Protein AF-A0A432JLW7-F1 (afdb_monomer)

Organism: NCBI:txid376427

Foldseek 3Di:
DDDDDDPLLCLCVCLQVVVDPDDDDDAPVSCVVSVVCVRDVEDEDPCPQPPDDDDDDDDDPVVLVPDPPVVNVVVVVVVVVVRVVVRVVVVVSRVPDDCSNVPVHVVVVVVVVVVCCVPPVDDDDDDDDPDPDDDD

pLDDT: mean 71.35, std 24.13, range [26.02, 98.06]

Sequence (136 aa):
MPTVYIPPQEFYIALSTNTIDGLIYGGPYDYSVLKLDEVATSYTELNMLYPGFVDNVLVNQNVWNGMPEDLQDTFMEVTAEWAEYRHQKFVEWNEGLPTRSRSRLFRMTMCWRSRQRRTYGMPRRRSLLVRLKRSR

Secondary structure (DSSP, 8-state):
-------GGGHHHHHHTTSSS----S-HHHHHHTTGGGT--------TTTT---------HHHHHHS-HHHHHHHHHHHHHHHHHHHHHHHHHHHHS-THHHHHHHHHHHHHHHHHHHHS----------------

Mean predicted aligned error: 13.78 Å

Solvent-accessible surface area (backbone atoms only — not comparable to full-atom values): 8935 Å² total; per-residue (Å²): 132,89,88,80,91,73,61,79,90,47,48,50,58,34,43,64,68,60,77,41,97,75,85,88,76,81,53,74,53,55,40,58,77,60,49,35,64,82,63,47,86,77,60,81,91,75,71,82,65,64,97,54,85,84,86,77,90,86,75,60,66,71,60,58,73,68,46,56,67,71,59,52,53,50,50,53,53,51,50,51,54,48,51,54,54,49,52,55,48,53,55,51,48,59,68,68,56,69,54,72,64,56,56,51,25,59,56,47,56,52,50,49,57,55,50,48,52,73,73,62,73,65,80,88,78,86,80,81,84,83,77,85,76,85,78,135

Nearest PDB structures (foldseek):
  7ug8-assembly1_A  TM=5.865E-01  e=3.515E-02  Synechococcus sp. CC9311
  2hzl-assembly1_A  TM=4.127E-01  e=1.221E+00  Cereibacter sphaeroides 2.4.1

Structure (mmCIF, N/CA/C/O backbone):
data_AF-A0A432JLW7-F1
#
_entry.id   AF-A0A432JLW7-F1
#
loop_
_atom_site.group_PDB
_atom_site.id
_atom_site.type_symbol
_atom_site.label_atom_id
_atom_site.label_alt_id
_atom_site.label_comp_id
_atom_site.label_asym_id
_atom_site.label_entity_id
_atom_site.label_seq_id
_atom_site.pdbx_PDB_ins_code
_atom_site.Cartn_x
_atom_site.Cartn_y
_atom_site.Cartn_z
_atom_site.occupancy
_atom_site.B_iso_or_equiv
_atom_site.auth_seq_id
_atom_site.auth_comp_id
_atom_site.auth_asym_id
_atom_site.auth_atom_id
_atom_site.pdbx_PDB_model_num
ATOM 1 N N . MET A 1 1 ? -1.127 3.154 -26.121 1.00 66.88 1 MET A N 1
ATOM 2 C CA . MET A 1 1 ? -0.765 1.929 -25.380 1.00 66.88 1 MET A CA 1
ATOM 3 C C . MET A 1 1 ? -1.946 1.592 -24.489 1.00 66.88 1 MET A C 1
ATOM 5 O O . MET A 1 1 ? -2.469 2.530 -23.893 1.00 66.88 1 MET A O 1
ATOM 9 N N . PRO A 1 2 ? -2.436 0.344 -24.478 1.00 83.25 2 PRO A N 1
ATOM 10 C CA . PRO A 1 2 ? -3.528 -0.051 -23.595 1.00 83.25 2 PRO A CA 1
ATOM 11 C C . PRO A 1 2 ? -3.054 -0.048 -22.136 1.00 83.25 2 PRO A C 1
ATOM 13 O O . PRO A 1 2 ? -1.931 -0.457 -21.850 1.00 83.25 2 PRO A O 1
ATOM 16 N N . THR A 1 3 ? -3.906 0.419 -21.228 1.00 87.25 3 THR A N 1
ATOM 17 C CA . THR A 1 3 ? -3.673 0.327 -19.782 1.00 87.25 3 THR A CA 1
ATOM 18 C C . THR A 1 3 ? -4.318 -0.952 -19.275 1.00 87.25 3 THR A C 1
ATOM 20 O O . THR A 1 3 ? -5.479 -1.218 -19.585 1.00 87.25 3 THR A O 1
ATOM 23 N N . VAL A 1 4 ? -3.577 -1.730 -18.492 1.00 89.62 4 VAL A N 1
ATOM 24 C CA . VAL A 1 4 ? -4.067 -2.958 -17.860 1.00 89.62 4 VAL A CA 1
ATOM 25 C C . VAL A 1 4 ? -3.952 -2.839 -16.348 1.00 89.62 4 VAL A C 1
ATOM 27 O O . VAL A 1 4 ? -3.032 -2.200 -15.838 1.00 89.62 4 VAL A O 1
ATOM 30 N N . TYR A 1 5 ? -4.900 -3.441 -15.637 1.00 90.62 5 TYR A N 1
ATOM 31 C CA . TYR A 1 5 ? -4.795 -3.628 -14.198 1.00 90.62 5 TYR A CA 1
ATOM 32 C C . TYR A 1 5 ? -4.150 -4.984 -13.930 1.00 90.62 5 TYR A C 1
ATOM 34 O O . TYR A 1 5 ? -4.609 -6.000 -14.447 1.00 90.62 5 TYR A O 1
ATOM 42 N N . ILE A 1 6 ? -3.090 -4.980 -13.130 1.00 91.50 6 ILE A N 1
ATOM 43 C CA . ILE A 1 6 ? -2.379 -6.176 -12.683 1.00 91.50 6 ILE A CA 1
ATOM 44 C C . ILE A 1 6 ? -2.225 -6.041 -11.163 1.00 91.50 6 ILE A C 1
ATOM 46 O O . ILE A 1 6 ? -1.954 -4.932 -10.687 1.00 91.50 6 ILE A O 1
ATOM 50 N N . PRO A 1 7 ? -2.427 -7.110 -10.380 1.00 92.75 7 PRO A N 1
ATOM 51 C CA . PRO A 1 7 ? -2.213 -7.048 -8.941 1.00 92.75 7 PRO A CA 1
ATOM 5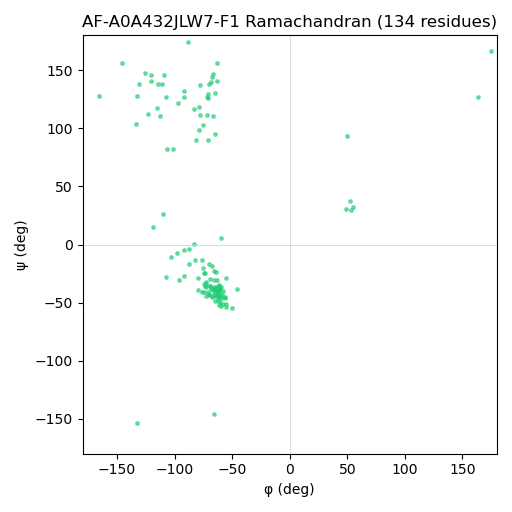2 C C . PRO A 1 7 ? -0.718 -6.841 -8.614 1.00 92.75 7 PRO A C 1
ATOM 54 O O . PRO A 1 7 ? 0.141 -7.367 -9.329 1.00 92.75 7 PRO A O 1
ATOM 57 N N . PRO A 1 8 ? -0.362 -6.124 -7.527 1.00 90.62 8 PRO A N 1
ATOM 58 C CA . PRO A 1 8 ? 1.036 -5.808 -7.208 1.00 90.62 8 PRO A CA 1
ATOM 59 C C . PRO A 1 8 ? 1.977 -7.011 -7.102 1.00 90.62 8 PRO A C 1
ATOM 61 O O . PRO A 1 8 ? 3.167 -6.906 -7.394 1.00 90.62 8 PRO A O 1
ATOM 64 N N . GLN A 1 9 ? 1.436 -8.167 -6.723 1.00 92.69 9 GLN A N 1
ATOM 65 C CA . GLN A 1 9 ? 2.150 -9.435 -6.599 1.00 92.69 9 GLN A CA 1
ATOM 66 C C . GLN A 1 9 ? 2.686 -9.948 -7.945 1.00 92.69 9 GLN A C 1
ATOM 68 O O . GLN A 1 9 ? 3.652 -10.706 -7.972 1.00 92.69 9 GLN A O 1
ATOM 73 N N . GLU A 1 10 ? 2.093 -9.524 -9.060 1.00 94.62 10 GLU A N 1
ATOM 74 C CA . GLU A 1 10 ? 2.473 -9.955 -10.407 1.00 94.62 10 GLU A CA 1
ATOM 75 C C . GLU A 1 10 ? 3.395 -8.955 -11.120 1.00 94.62 10 GLU A C 1
ATOM 77 O O . GLU A 1 10 ? 3.949 -9.276 -12.171 1.00 94.62 10 GLU A O 1
ATOM 82 N N . PHE A 1 11 ? 3.629 -7.765 -10.550 1.00 94.06 11 PHE A N 1
ATOM 83 C CA . PHE A 1 11 ? 4.421 -6.709 -11.194 1.00 94.06 11 PHE A CA 1
ATOM 84 C C . PHE A 1 11 ? 5.827 -7.157 -11.583 1.00 94.06 11 PHE A C 1
ATOM 86 O O . PHE A 1 11 ? 6.262 -6.886 -12.701 1.00 94.06 11 PHE A O 1
ATOM 93 N N . TYR A 1 12 ? 6.530 -7.856 -10.687 1.00 93.75 12 TYR A N 1
ATOM 94 C CA . TYR A 1 12 ? 7.902 -8.287 -10.948 1.00 93.75 12 TYR A CA 1
ATOM 95 C C . TYR A 1 12 ? 7.970 -9.228 -12.154 1.00 93.75 12 TYR A C 1
ATOM 97 O O . TYR A 1 12 ? 8.800 -9.041 -13.039 1.00 93.75 12 TYR A O 1
ATOM 105 N N . ILE A 1 13 ? 7.075 -10.219 -12.215 1.00 95.19 13 ILE A N 1
ATOM 106 C CA . ILE A 1 13 ? 7.032 -11.197 -13.310 1.00 95.19 13 ILE A CA 1
ATOM 107 C C . ILE A 1 13 ? 6.563 -10.530 -14.607 1.00 95.19 13 ILE A C 1
ATOM 109 O O . ILE A 1 13 ? 7.149 -10.757 -15.665 1.00 95.19 13 ILE A O 1
ATOM 113 N N . ALA A 1 14 ? 5.540 -9.677 -14.544 1.00 94.38 14 ALA A N 1
ATOM 114 C CA . ALA A 1 14 ? 5.020 -8.982 -15.716 1.00 94.38 14 ALA A CA 1
ATOM 115 C C . ALA A 1 14 ? 6.072 -8.050 -16.347 1.00 94.38 14 ALA A C 1
ATOM 117 O O . ALA A 1 14 ? 6.184 -8.001 -17.573 1.00 94.38 14 ALA A O 1
ATOM 118 N N . LEU A 1 15 ? 6.877 -7.364 -15.526 1.00 92.75 15 LEU A N 1
ATOM 119 C CA . LEU A 1 15 ? 8.006 -6.554 -15.991 1.00 92.75 15 LEU A CA 1
ATOM 120 C C . LEU A 1 15 ? 9.179 -7.416 -16.476 1.00 92.75 15 LEU A C 1
ATOM 122 O O . LEU A 1 15 ? 9.729 -7.139 -17.536 1.00 92.75 15 LEU A O 1
ATOM 126 N N . SER A 1 16 ? 9.557 -8.475 -15.752 1.00 93.75 16 SER A N 1
ATOM 127 C CA . SER A 1 16 ? 10.710 -9.314 -16.124 1.00 93.75 16 SER A CA 1
ATOM 128 C C . SER A 1 16 ? 10.502 -10.076 -17.435 1.00 93.75 16 SER A C 1
ATOM 130 O O . SER A 1 16 ? 11.451 -10.309 -18.183 1.00 93.75 16 SER A O 1
ATOM 132 N N . THR A 1 17 ? 9.252 -10.428 -17.739 1.00 94.69 17 THR A N 1
ATOM 133 C CA . THR A 1 17 ? 8.851 -11.101 -18.982 1.00 94.69 17 THR A CA 1
ATOM 134 C C . THR A 1 17 ? 8.534 -10.130 -20.121 1.00 94.69 17 THR A C 1
ATOM 136 O O . THR A 1 17 ? 8.278 -10.578 -21.235 1.00 94.69 17 THR A O 1
ATOM 139 N N . ASN A 1 18 ? 8.571 -8.813 -19.873 1.00 91.31 18 ASN A N 1
ATOM 140 C CA . ASN A 1 18 ? 8.109 -7.768 -20.795 1.00 91.31 18 ASN A CA 1
ATOM 141 C C . ASN A 1 18 ? 6.649 -7.957 -21.252 1.00 91.31 18 ASN A C 1
ATOM 143 O O . ASN A 1 18 ? 6.285 -7.593 -22.368 1.00 91.31 18 ASN A O 1
ATOM 147 N N . THR A 1 19 ? 5.801 -8.524 -20.389 1.00 93.19 19 THR A N 1
ATOM 148 C CA . THR A 1 19 ? 4.345 -8.551 -20.608 1.00 93.19 19 THR A CA 1
ATOM 149 C C . THR A 1 19 ? 3.754 -7.140 -20.480 1.00 93.19 19 THR A C 1
ATOM 151 O O . THR A 1 19 ? 2.771 -6.814 -21.144 1.00 93.19 19 THR A O 1
ATOM 154 N N . ILE A 1 20 ? 4.375 -6.288 -19.654 1.00 92.12 20 ILE A N 1
ATOM 155 C CA . ILE A 1 20 ? 4.095 -4.851 -19.560 1.00 92.12 20 ILE A CA 1
ATOM 156 C C . ILE A 1 20 ? 5.375 -4.030 -19.740 1.00 92.12 20 ILE A C 1
ATOM 158 O O . ILE A 1 20 ? 6.450 -4.436 -19.305 1.00 92.12 20 ILE A O 1
ATOM 162 N N . ASP A 1 21 ? 5.239 -2.843 -20.332 1.00 90.31 21 ASP A N 1
ATOM 163 C CA . ASP A 1 21 ? 6.367 -1.940 -20.613 1.00 90.31 21 ASP A CA 1
ATOM 164 C C . ASP A 1 21 ? 6.709 -0.998 -19.444 1.00 90.31 21 ASP A C 1
ATOM 166 O O . ASP A 1 21 ? 7.762 -0.359 -19.421 1.00 90.31 21 ASP A O 1
ATOM 170 N N . GLY A 1 22 ? 5.793 -0.848 -18.488 1.00 88.81 22 GLY A N 1
ATOM 171 C CA . GLY A 1 22 ? 5.934 0.064 -17.362 1.00 88.81 22 GLY A CA 1
ATOM 172 C C . GLY A 1 22 ? 4.676 0.112 -16.507 1.00 88.81 22 GLY A C 1
ATOM 173 O O . GLY A 1 22 ? 3.613 -0.361 -16.908 1.00 88.81 22 GLY A O 1
ATOM 174 N N . LEU A 1 23 ? 4.802 0.693 -15.318 1.00 89.19 23 LEU A N 1
ATOM 175 C CA . LEU A 1 23 ? 3.703 0.831 -14.370 1.00 89.19 23 LEU A CA 1
ATOM 176 C C . LEU A 1 23 ? 3.818 2.137 -13.585 1.00 89.19 23 LEU A C 1
ATOM 178 O O . LEU A 1 23 ? 4.902 2.706 -13.448 1.00 89.19 23 LEU A O 1
ATOM 182 N N . ILE A 1 24 ? 2.680 2.603 -13.081 1.00 86.88 24 ILE A N 1
ATOM 183 C CA . ILE A 1 24 ? 2.590 3.685 -12.102 1.00 86.88 24 ILE A CA 1
ATOM 184 C C . ILE A 1 24 ? 2.015 3.048 -10.841 1.00 86.88 24 ILE A C 1
ATOM 186 O O . ILE A 1 24 ? 0.898 2.537 -10.865 1.00 86.88 24 ILE A O 1
ATOM 190 N N . TYR A 1 25 ? 2.787 3.054 -9.762 1.00 84.25 25 TYR A N 1
ATOM 191 C CA . TYR A 1 25 ? 2.377 2.554 -8.452 1.00 84.25 25 TYR A CA 1
ATOM 192 C C . TYR A 1 25 ? 2.749 3.583 -7.371 1.00 84.25 25 TYR A C 1
ATOM 194 O O . TYR A 1 25 ? 2.807 4.779 -7.663 1.00 84.25 25 TYR A O 1
ATOM 202 N N . GLY A 1 26 ? 2.964 3.130 -6.135 1.00 80.12 26 GLY A N 1
ATOM 203 C CA . GLY A 1 26 ? 3.352 3.937 -4.986 1.00 80.12 26 GLY A CA 1
ATOM 204 C C . GLY A 1 26 ? 4.741 4.575 -5.095 1.00 80.12 26 GLY A C 1
ATOM 205 O O . GLY A 1 26 ? 5.195 5.015 -6.157 1.00 80.12 26 GLY A O 1
ATOM 206 N N . GLY A 1 27 ? 5.408 4.688 -3.952 1.00 76.44 27 GLY A N 1
ATOM 207 C CA . GLY A 1 27 ? 6.661 5.419 -3.811 1.00 76.44 27 GLY A CA 1
ATOM 208 C C . GLY A 1 27 ? 7.919 4.584 -4.080 1.00 76.44 27 GLY A C 1
ATOM 209 O O . GLY A 1 27 ? 7.857 3.364 -4.234 1.00 76.44 27 GLY A O 1
ATOM 210 N N . PRO A 1 28 ? 9.101 5.234 -4.076 1.00 76.56 28 PRO A N 1
ATOM 211 C CA . PRO A 1 28 ? 10.411 4.575 -4.097 1.00 76.56 28 PRO A CA 1
ATOM 212 C C . PRO A 1 28 ? 10.545 3.399 -3.122 1.00 76.56 28 PRO A C 1
ATOM 214 O O . PRO A 1 28 ? 11.149 2.386 -3.475 1.00 76.56 28 PRO A O 1
ATOM 217 N N . TYR A 1 29 ? 9.970 3.522 -1.922 1.00 81.06 29 TYR A N 1
ATOM 218 C CA . TYR A 1 29 ? 9.943 2.442 -0.937 1.00 81.06 29 TYR A CA 1
ATOM 219 C C . TYR A 1 29 ? 9.212 1.201 -1.449 1.00 81.06 29 TYR A C 1
ATOM 221 O O . TYR A 1 29 ? 9.779 0.109 -1.427 1.00 81.06 29 TYR A O 1
ATOM 229 N N . ASP A 1 30 ? 8.006 1.367 -1.989 1.00 83.06 30 ASP A N 1
ATOM 230 C CA . ASP A 1 30 ? 7.199 0.252 -2.481 1.00 83.06 30 ASP A CA 1
ATOM 231 C C . ASP A 1 30 ? 7.890 -0.482 -3.637 1.00 83.06 30 ASP A C 1
ATOM 233 O O . ASP A 1 30 ? 7.915 -1.713 -3.682 1.00 83.06 30 ASP A O 1
ATOM 237 N N . TYR A 1 31 ? 8.524 0.268 -4.543 1.00 86.19 31 TYR A N 1
ATOM 238 C CA . TYR A 1 31 ? 9.305 -0.313 -5.634 1.00 86.19 31 TYR A CA 1
ATOM 239 C C . TYR A 1 31 ? 10.487 -1.149 -5.134 1.00 86.19 31 TYR A C 1
ATOM 241 O O . TYR A 1 31 ? 10.771 -2.197 -5.711 1.00 86.19 31 TYR A O 1
ATOM 249 N N . SER A 1 32 ? 11.148 -0.713 -4.055 1.00 85.31 32 SER A N 1
ATOM 250 C CA . SER A 1 32 ? 12.251 -1.456 -3.440 1.00 85.31 32 SER A CA 1
ATOM 251 C C . SER A 1 32 ? 11.770 -2.718 -2.724 1.00 85.31 32 SER A C 1
ATOM 253 O O . SER A 1 32 ? 12.415 -3.757 -2.844 1.00 85.31 32 SER A O 1
ATOM 255 N N . VAL A 1 33 ? 10.641 -2.659 -2.010 1.00 87.25 33 VAL A N 1
ATOM 256 C CA . VAL A 1 33 ? 10.048 -3.832 -1.341 1.00 87.25 33 VAL A CA 1
ATOM 257 C C . VAL A 1 33 ? 9.672 -4.906 -2.363 1.00 87.25 33 VAL A C 1
ATOM 259 O O . VAL A 1 33 ? 9.916 -6.091 -2.141 1.00 87.25 33 VAL A O 1
ATOM 262 N N . LEU A 1 34 ? 9.141 -4.489 -3.513 1.00 90.31 34 LEU A N 1
ATOM 263 C CA . LEU A 1 34 ? 8.780 -5.372 -4.623 1.00 90.31 34 LEU A CA 1
ATOM 264 C C . LEU A 1 34 ? 9.966 -5.736 -5.538 1.00 90.31 34 LEU A C 1
ATOM 266 O O . LEU A 1 34 ? 9.770 -6.459 -6.515 1.00 90.31 34 LEU A O 1
ATOM 270 N N . LYS A 1 35 ? 11.181 -5.246 -5.245 1.00 89.94 35 LYS A N 1
ATOM 271 C CA . LYS A 1 35 ? 12.409 -5.450 -6.040 1.00 89.94 35 LYS A CA 1
ATOM 272 C C . LYS A 1 35 ? 12.269 -5.066 -7.515 1.00 89.94 35 LYS A C 1
ATOM 274 O O . LYS A 1 35 ? 12.914 -5.635 -8.396 1.00 89.94 35 LYS A O 1
ATOM 279 N N . LEU A 1 36 ? 11.403 -4.102 -7.815 1.00 89.38 36 LEU A N 1
ATOM 280 C CA . LEU A 1 36 ? 11.124 -3.702 -9.195 1.00 89.38 36 LEU A CA 1
ATOM 281 C C . LEU A 1 36 ? 12.310 -2.970 -9.829 1.00 89.38 36 LEU A C 1
ATOM 283 O O . LEU A 1 36 ? 12.401 -2.883 -11.047 1.00 89.38 36 LEU A O 1
ATOM 287 N N . ASP A 1 37 ? 13.257 -2.489 -9.027 1.00 86.44 37 ASP A N 1
ATOM 288 C CA . ASP A 1 37 ? 14.531 -1.925 -9.464 1.00 86.44 37 ASP A CA 1
ATOM 289 C C . ASP A 1 37 ? 15.494 -2.944 -10.103 1.00 86.44 37 ASP A C 1
ATOM 291 O O . ASP A 1 37 ? 16.390 -2.536 -10.847 1.00 86.44 37 ASP A O 1
ATOM 295 N N . GLU A 1 38 ? 15.294 -4.249 -9.888 1.00 88.56 38 GLU A N 1
ATOM 296 C CA . GLU A 1 38 ? 16.059 -5.304 -10.571 1.00 88.56 38 GLU A CA 1
ATOM 297 C C . GLU A 1 38 ? 15.657 -5.447 -12.048 1.00 88.56 38 GLU A C 1
ATOM 299 O O . GLU A 1 38 ? 16.498 -5.743 -12.899 1.00 88.56 38 GLU A O 1
ATOM 304 N N . VAL A 1 39 ? 14.377 -5.214 -12.353 1.00 90.50 39 VAL A N 1
ATOM 305 C CA . VAL A 1 39 ? 13.773 -5.459 -13.675 1.00 90.50 39 VAL A CA 1
ATOM 306 C C . VAL A 1 39 ? 13.470 -4.164 -14.434 1.00 90.50 39 VAL A C 1
ATOM 308 O O . VAL A 1 39 ? 13.545 -4.134 -15.660 1.00 90.50 39 VAL A O 1
ATOM 311 N N . ALA A 1 40 ? 13.212 -3.059 -13.729 1.00 86.31 40 ALA A N 1
ATOM 312 C CA . ALA A 1 40 ? 12.969 -1.737 -14.297 1.00 86.31 40 ALA A CA 1
ATOM 313 C C . ALA A 1 40 ? 14.110 -0.770 -13.942 1.00 86.31 40 ALA A C 1
ATOM 315 O O . ALA A 1 40 ? 14.274 -0.325 -12.808 1.00 86.31 40 ALA A O 1
ATOM 316 N N . THR A 1 41 ? 14.903 -0.388 -14.947 1.00 78.50 41 THR A N 1
ATOM 317 C CA . THR A 1 41 ? 16.092 0.466 -14.739 1.00 78.50 41 THR A CA 1
ATOM 318 C C . THR A 1 41 ? 15.833 1.968 -14.874 1.00 78.50 41 THR A C 1
ATOM 320 O O . THR A 1 41 ? 16.735 2.786 -14.642 1.00 78.50 41 THR A O 1
ATOM 323 N N . SER A 1 42 ? 14.611 2.332 -15.258 1.00 81.44 42 SER A N 1
ATOM 324 C CA . SER A 1 42 ? 14.198 3.685 -15.604 1.00 81.44 42 SER A CA 1
ATOM 325 C C . SER A 1 42 ? 13.030 4.108 -14.727 1.00 81.44 42 SER A C 1
ATOM 327 O O . SER A 1 42 ? 11.925 3.603 -14.879 1.00 81.44 42 SER A O 1
ATOM 329 N N . TYR A 1 43 ? 13.275 5.075 -13.846 1.00 74.94 43 TYR A N 1
ATOM 330 C CA . TYR A 1 43 ? 12.257 5.668 -12.981 1.00 74.94 43 TYR A CA 1
ATOM 331 C C . TYR A 1 43 ? 11.949 7.099 -13.435 1.00 74.94 43 TYR A C 1
ATOM 333 O O . TYR A 1 43 ? 12.837 7.813 -13.908 1.00 74.94 43 TYR A O 1
ATOM 341 N N . THR A 1 44 ? 10.691 7.523 -13.300 1.00 79.38 44 THR A N 1
ATOM 342 C CA . THR A 1 44 ? 10.255 8.909 -13.529 1.00 79.38 44 THR A CA 1
ATOM 343 C C . THR A 1 44 ? 9.376 9.353 -12.369 1.00 79.38 44 THR A C 1
ATOM 345 O O . THR A 1 44 ? 8.403 8.687 -12.035 1.00 79.38 44 THR A O 1
ATOM 348 N N . GLU A 1 45 ? 9.709 10.492 -11.769 1.00 72.38 45 GLU A N 1
ATOM 349 C CA . GLU A 1 45 ? 8.893 11.107 -10.724 1.00 72.38 45 GLU A CA 1
ATOM 350 C C . GLU A 1 45 ? 7.770 11.924 -11.373 1.00 72.38 45 GLU A C 1
ATOM 352 O O . GLU A 1 45 ? 8.030 12.885 -12.101 1.00 72.38 45 GLU A O 1
ATOM 357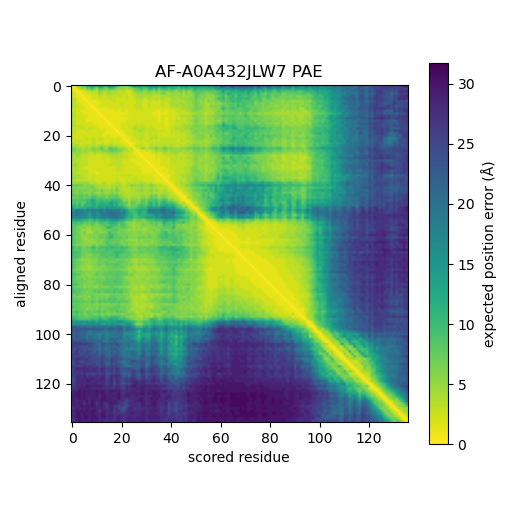 N N . LEU A 1 46 ? 6.521 11.521 -11.130 1.00 71.00 46 LEU A N 1
ATOM 358 C CA . LEU A 1 46 ? 5.331 12.206 -11.647 1.00 71.00 46 LEU A CA 1
ATOM 359 C C . LEU A 1 46 ? 4.620 13.060 -10.585 1.00 71.00 46 LEU A C 1
ATOM 361 O O . LEU A 1 46 ? 3.734 13.831 -10.937 1.00 71.00 46 LEU A O 1
ATOM 365 N N . ASN A 1 47 ? 4.992 12.931 -9.302 1.00 68.62 47 ASN A N 1
ATOM 366 C CA . ASN A 1 47 ? 4.355 13.603 -8.156 1.00 68.62 47 ASN A CA 1
ATOM 367 C C . ASN A 1 47 ? 2.817 13.483 -8.123 1.00 68.62 47 ASN A C 1
ATOM 369 O O . ASN A 1 47 ? 2.135 14.368 -7.619 1.00 68.62 47 ASN A O 1
ATOM 373 N N . MET A 1 48 ? 2.262 12.388 -8.654 1.00 64.94 48 MET A N 1
ATOM 374 C CA . MET A 1 48 ? 0.808 12.212 -8.780 1.00 64.94 48 MET A CA 1
ATOM 375 C C . MET A 1 48 ? 0.100 11.880 -7.460 1.00 64.94 48 MET A C 1
ATOM 377 O O . MET A 1 48 ? -1.103 12.084 -7.364 1.00 64.94 48 MET A O 1
ATOM 381 N N . LEU A 1 49 ? 0.826 11.382 -6.455 1.00 62.25 49 LEU A N 1
ATOM 382 C CA . LEU A 1 49 ? 0.284 10.958 -5.154 1.00 62.25 49 LEU A CA 1
ATOM 383 C C . LEU A 1 49 ? 0.704 11.908 -4.011 1.00 62.25 49 LEU A C 1
ATOM 385 O O . LEU A 1 49 ? 0.829 11.506 -2.860 1.00 62.25 49 LEU A O 1
ATOM 389 N N . TYR A 1 50 ? 0.978 13.177 -4.328 1.00 56.22 50 TYR A N 1
ATOM 390 C CA . TYR A 1 50 ? 1.391 14.203 -3.364 1.00 56.22 50 TYR A CA 1
ATOM 391 C C . TYR A 1 50 ? 0.282 15.261 -3.195 1.00 56.22 50 TYR A C 1
ATOM 393 O O . TYR A 1 50 ? -0.271 15.680 -4.215 1.00 56.22 50 TYR A O 1
ATOM 401 N N . PRO A 1 51 ? -0.038 15.748 -1.976 1.00 53.84 51 PRO A N 1
ATOM 402 C CA . PRO A 1 51 ? 0.634 15.533 -0.694 1.00 53.84 51 PRO A CA 1
ATOM 403 C C . PRO A 1 51 ? -0.105 14.500 0.175 1.00 53.84 51 PRO A C 1
ATOM 405 O O . PRO A 1 51 ? -0.867 14.874 1.060 1.00 53.84 51 PRO A O 1
ATOM 408 N N . GLY A 1 52 ? 0.096 13.200 -0.044 1.00 58.84 52 GLY A N 1
ATOM 409 C CA . GLY A 1 52 ? -0.394 12.223 0.927 1.00 58.84 52 GLY A CA 1
ATOM 410 C C . GLY A 1 52 ? -0.464 10.799 0.407 1.00 58.84 52 GLY A C 1
ATOM 411 O O . GLY A 1 52 ? -1.104 10.520 -0.603 1.00 58.84 52 GLY A O 1
ATOM 412 N N . PHE A 1 53 ? 0.154 9.890 1.155 1.00 63.72 53 PHE A N 1
ATOM 413 C CA . PHE A 1 53 ? -0.151 8.466 1.096 1.00 63.72 53 PHE A CA 1
ATOM 414 C C . PHE A 1 53 ? -1.524 8.265 1.741 1.00 63.72 53 PHE A C 1
ATOM 416 O O . PHE A 1 53 ? -1.741 8.734 2.857 1.00 63.72 53 PHE A O 1
ATOM 423 N N . VAL A 1 54 ? -2.455 7.620 1.040 1.00 62.78 54 VAL A N 1
ATOM 424 C CA . VAL A 1 54 ? -3.815 7.400 1.549 1.00 62.78 54 VAL A CA 1
ATOM 425 C C . VAL A 1 54 ? -3.959 5.928 1.927 1.00 62.78 54 VAL A C 1
ATOM 427 O O . VAL A 1 54 ? -4.454 5.122 1.142 1.00 62.78 54 VAL A O 1
ATOM 430 N N . ASP A 1 55 ? -3.490 5.576 3.123 1.00 71.75 55 ASP A N 1
ATOM 431 C CA . ASP A 1 55 ? -3.810 4.285 3.731 1.00 71.75 55 ASP A CA 1
ATOM 432 C C . ASP A 1 55 ? -5.227 4.392 4.321 1.00 71.75 55 ASP A C 1
ATOM 434 O O . ASP A 1 55 ? -5.488 5.227 5.184 1.00 71.75 55 ASP A O 1
ATOM 438 N N . ASN A 1 56 ? -6.159 3.569 3.832 1.00 80.44 56 ASN A N 1
ATOM 439 C CA . ASN A 1 56 ? -7.518 3.480 4.369 1.00 80.44 56 ASN A CA 1
ATOM 440 C C . ASN A 1 56 ? -7.733 2.097 4.975 1.00 80.44 56 ASN A C 1
ATOM 442 O O . ASN A 1 56 ? -7.383 1.088 4.360 1.00 80.44 56 ASN A O 1
ATOM 446 N N . VAL A 1 57 ? -8.380 2.046 6.135 1.00 86.69 57 VAL A N 1
ATOM 447 C CA . VAL A 1 57 ? -8.867 0.794 6.715 1.00 86.69 57 VAL A CA 1
ATOM 448 C C . VAL A 1 57 ? -10.339 0.643 6.352 1.00 86.69 57 VAL A C 1
ATOM 450 O O . VAL A 1 57 ? -11.151 1.516 6.648 1.00 86.69 57 VAL A O 1
ATOM 453 N N . LEU A 1 58 ? -10.682 -0.455 5.679 1.00 90.44 58 LEU A N 1
ATOM 454 C CA . LEU A 1 58 ? -12.061 -0.788 5.334 1.00 90.44 58 LEU A CA 1
ATOM 455 C C . LEU A 1 58 ? -12.530 -1.946 6.211 1.00 90.44 58 LEU A C 1
ATOM 457 O O . LEU A 1 58 ? -11.891 -2.997 6.251 1.00 90.44 58 LEU A O 1
ATOM 461 N N . VAL A 1 59 ? -13.668 -1.764 6.878 1.00 93.69 59 VAL A N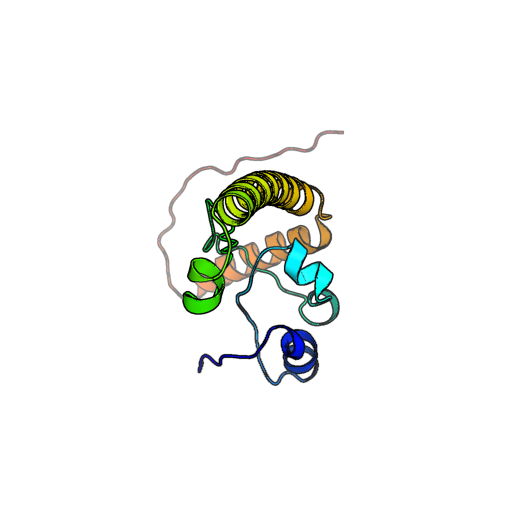 1
ATOM 462 C CA . VAL A 1 59 ? -14.280 -2.774 7.749 1.00 93.69 59 VAL A CA 1
ATOM 463 C C . VAL A 1 59 ? -15.672 -3.111 7.226 1.00 93.69 59 VAL A C 1
ATOM 465 O O . VAL A 1 59 ? -16.407 -2.245 6.757 1.00 93.69 59 VAL A O 1
ATOM 468 N N . ASN A 1 60 ? -16.048 -4.389 7.286 1.00 96.88 60 ASN A N 1
ATOM 469 C CA . ASN A 1 60 ? -17.404 -4.808 6.951 1.00 96.88 60 ASN A CA 1
ATOM 470 C C . ASN A 1 60 ? -18.408 -4.210 7.954 1.00 96.88 60 ASN A C 1
ATOM 472 O O . ASN A 1 60 ? -18.240 -4.376 9.160 1.00 96.88 60 ASN A O 1
ATOM 476 N N . GLN A 1 61 ? -19.482 -3.584 7.463 1.00 95.69 61 GLN A N 1
ATOM 477 C CA . GLN A 1 61 ? -20.455 -2.896 8.319 1.00 95.69 61 GLN A CA 1
ATOM 478 C C . GLN A 1 61 ? -21.124 -3.815 9.354 1.00 95.69 61 GLN A C 1
ATOM 480 O O . GLN A 1 61 ? -21.370 -3.392 10.479 1.00 95.69 61 GLN A O 1
ATOM 485 N N . ASN A 1 62 ? -21.400 -5.076 9.007 1.00 97.75 62 ASN A N 1
ATOM 486 C CA . ASN A 1 62 ? -22.027 -6.019 9.938 1.00 97.75 62 ASN A CA 1
ATOM 487 C C . ASN A 1 62 ? -21.068 -6.404 11.066 1.00 97.75 62 ASN A C 1
ATOM 489 O O . ASN A 1 62 ? -21.498 -6.571 12.202 1.00 97.75 62 ASN A O 1
ATOM 493 N N . VAL A 1 63 ? -19.775 -6.521 10.754 1.00 97.12 63 VAL A N 1
ATOM 494 C CA . VAL A 1 63 ? -18.734 -6.759 11.760 1.00 97.12 63 VAL A CA 1
ATOM 495 C C . VAL A 1 63 ? -18.595 -5.535 12.658 1.00 97.12 63 VAL A C 1
ATOM 497 O O . VAL A 1 63 ? -18.593 -5.694 13.872 1.00 97.12 63 VAL A O 1
ATOM 500 N N . TRP A 1 64 ? -18.563 -4.330 12.079 1.00 96.69 64 TRP A N 1
ATOM 501 C CA . TRP A 1 64 ? -18.514 -3.077 12.837 1.00 96.69 64 TRP A CA 1
ATOM 502 C C . TRP A 1 64 ? -19.661 -2.969 13.842 1.00 96.69 64 TRP A C 1
ATOM 504 O O . TRP A 1 64 ? -19.428 -2.841 15.036 1.00 96.69 64 TRP A O 1
ATOM 514 N N . ASN A 1 65 ? -20.897 -3.134 13.370 1.00 97.38 65 ASN A N 1
ATOM 515 C CA . ASN A 1 65 ? -22.092 -3.046 14.210 1.00 97.38 65 ASN A CA 1
ATOM 516 C C . ASN A 1 65 ? -22.183 -4.170 15.256 1.00 97.38 65 ASN A C 1
ATOM 518 O O . ASN A 1 65 ? -22.908 -4.031 16.236 1.00 97.38 65 ASN A O 1
ATOM 522 N N . GLY A 1 66 ? -21.505 -5.298 15.020 1.00 97.06 66 GLY A N 1
ATOM 523 C CA . GLY A 1 66 ? -21.427 -6.413 15.960 1.00 97.06 66 GLY A CA 1
ATOM 524 C C . GLY A 1 66 ? -20.373 -6.228 17.052 1.00 97.06 66 GLY A C 1
ATOM 525 O O . GLY A 1 66 ? -20.386 -6.985 18.022 1.00 97.06 66 GLY A O 1
ATOM 526 N N . MET A 1 67 ? -19.466 -5.254 16.914 1.00 97.12 67 MET A N 1
ATOM 527 C CA . MET A 1 67 ? -18.496 -4.930 17.956 1.00 97.12 67 MET A CA 1
ATOM 528 C C . MET A 1 67 ? -19.167 -4.110 19.066 1.00 97.12 67 MET A C 1
ATOM 530 O O . MET A 1 67 ? -19.919 -3.184 18.754 1.00 97.12 67 MET A O 1
ATOM 534 N N . PRO A 1 68 ? -18.894 -4.406 20.349 1.00 98.06 68 PRO A N 1
ATOM 535 C CA . PRO A 1 68 ? -19.272 -3.518 21.434 1.00 98.06 68 PRO A CA 1
ATOM 536 C C . PRO A 1 68 ? -18.548 -2.165 21.320 1.00 98.06 68 PRO A C 1
ATOM 538 O O . PRO A 1 68 ? -17.513 -2.049 20.661 1.00 98.06 68 PRO A O 1
ATOM 541 N N . GLU A 1 69 ? -19.143 -1.133 21.921 1.00 96.75 69 GLU A N 1
ATOM 542 C CA . GLU A 1 69 ? -18.724 0.271 21.777 1.00 96.75 69 GLU A CA 1
ATOM 543 C C . GLU A 1 69 ? -17.267 0.499 22.210 1.00 96.75 69 GLU A C 1
ATOM 545 O O . GLU A 1 69 ? -16.510 1.153 21.501 1.00 96.75 69 GLU A O 1
ATOM 550 N N . ASP A 1 70 ? -16.828 -0.148 23.290 1.00 97.50 70 ASP A N 1
ATOM 551 C CA . ASP A 1 70 ? -15.449 -0.077 23.790 1.00 97.50 70 ASP A CA 1
ATOM 552 C C . ASP A 1 70 ? -14.409 -0.575 22.769 1.00 97.50 70 ASP A C 1
ATOM 554 O O . ASP A 1 70 ? -13.328 0.004 22.623 1.00 97.50 70 ASP A O 1
ATOM 558 N N . LEU A 1 71 ? -14.735 -1.634 22.023 1.00 97.31 71 LEU A N 1
ATOM 559 C CA . LEU A 1 71 ? -13.883 -2.156 20.957 1.00 97.31 71 LEU A CA 1
ATOM 560 C C . LEU A 1 71 ? -13.908 -1.275 19.708 1.00 97.31 71 LEU A C 1
ATOM 562 O O . LEU A 1 71 ? -12.878 -1.160 19.044 1.00 97.31 71 LEU A O 1
ATOM 566 N N . GLN A 1 72 ? -15.041 -0.643 19.392 1.00 97.50 72 GLN A N 1
ATOM 567 C CA . GLN A 1 72 ? -15.109 0.341 18.308 1.00 97.50 72 GLN A CA 1
ATOM 568 C C . GLN A 1 72 ? -14.222 1.553 18.620 1.00 97.50 72 GLN A C 1
ATOM 570 O O . GLN A 1 72 ? -13.428 1.958 17.769 1.00 97.50 72 GLN A O 1
ATOM 575 N N . ASP A 1 73 ? -14.287 2.068 19.848 1.00 97.44 73 ASP A N 1
ATOM 576 C CA . ASP A 1 73 ? -13.461 3.189 20.303 1.00 97.44 73 ASP A CA 1
ATOM 577 C C . ASP A 1 73 ? -11.971 2.837 20.263 1.00 97.44 73 ASP A C 1
ATOM 579 O O . ASP A 1 73 ? -11.174 3.555 19.653 1.00 97.44 73 ASP A O 1
ATOM 583 N N . THR A 1 74 ? -11.605 1.674 20.812 1.00 97.00 74 THR A N 1
ATOM 584 C CA . THR A 1 74 ? -10.222 1.170 20.777 1.00 97.00 74 THR A CA 1
ATOM 585 C C . THR A 1 74 ? -9.725 1.017 19.338 1.00 97.00 74 THR A C 1
ATOM 587 O O . THR A 1 74 ? -8.592 1.376 19.016 1.00 97.00 74 THR A O 1
ATOM 590 N N . PHE A 1 75 ? -10.564 0.498 18.437 1.00 96.06 75 PHE A N 1
ATOM 591 C CA . PHE A 1 75 ? -10.207 0.339 17.030 1.00 96.06 75 PHE A CA 1
ATOM 592 C C . PHE A 1 75 ? -9.917 1.687 16.362 1.00 96.06 75 PHE A C 1
ATOM 594 O O . PHE A 1 75 ? -8.940 1.804 15.615 1.00 96.06 75 PHE A O 1
ATOM 601 N N . MET A 1 76 ? -10.743 2.702 16.625 1.00 94.94 76 MET A N 1
ATOM 602 C CA . MET A 1 76 ? -10.546 4.048 16.084 1.00 94.94 76 MET A CA 1
ATOM 603 C C . MET A 1 76 ? -9.269 4.692 16.622 1.00 94.94 76 MET A C 1
ATOM 605 O O . MET A 1 76 ? -8.511 5.263 15.837 1.00 94.94 76 MET A O 1
ATOM 609 N N . GLU A 1 77 ? -9.002 4.560 17.923 1.00 9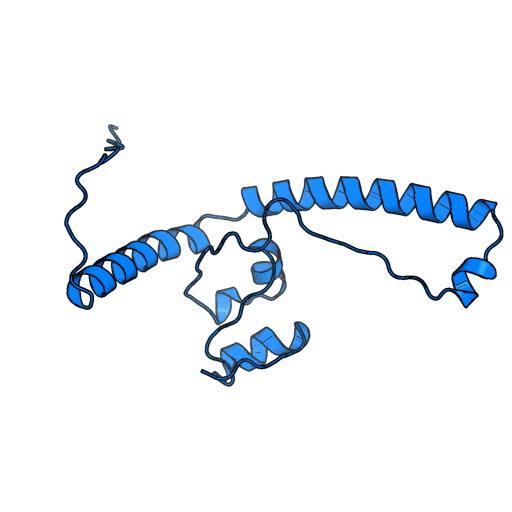5.81 77 GLU A N 1
ATOM 610 C CA . GLU A 1 77 ? -7.789 5.078 18.563 1.00 95.81 77 GLU A CA 1
ATOM 611 C C . GLU A 1 77 ? -6.523 4.459 17.955 1.00 95.81 77 GLU A C 1
ATOM 613 O O . GLU A 1 77 ? -5.658 5.178 17.451 1.00 95.81 77 GLU A O 1
ATOM 618 N N . VAL A 1 78 ? -6.452 3.125 17.903 1.00 95.19 78 VAL A N 1
ATOM 619 C CA . VAL A 1 78 ? -5.289 2.409 17.358 1.00 95.19 78 VAL A CA 1
ATOM 620 C C . VAL A 1 78 ? -5.105 2.698 15.868 1.00 95.19 78 VAL A C 1
ATOM 622 O O . VAL A 1 78 ? -3.978 2.839 15.393 1.00 95.19 78 VAL A O 1
ATOM 625 N N . THR A 1 79 ? -6.196 2.820 15.106 1.00 92.69 79 THR A N 1
ATOM 626 C CA . THR A 1 79 ? -6.113 3.153 13.676 1.00 92.69 79 THR A CA 1
ATOM 627 C C . THR A 1 79 ? -5.583 4.572 13.461 1.00 92.69 79 THR A C 1
ATOM 629 O O . THR A 1 79 ? -4.783 4.788 12.548 1.00 92.69 79 THR A O 1
ATOM 632 N N . ALA A 1 80 ? -5.981 5.532 14.301 1.00 90.12 80 ALA A N 1
ATOM 633 C CA . ALA A 1 80 ? -5.471 6.899 14.247 1.00 90.12 80 ALA A CA 1
ATOM 634 C C . ALA A 1 80 ? -3.977 6.965 14.608 1.00 90.12 80 ALA A C 1
ATOM 636 O O . ALA A 1 80 ? -3.203 7.598 13.887 1.00 90.12 80 ALA A O 1
ATOM 637 N N . GLU A 1 81 ? -3.554 6.261 15.663 1.00 91.00 81 GLU A N 1
ATOM 638 C CA . GLU A 1 81 ? -2.138 6.141 16.033 1.00 91.00 81 GLU A CA 1
ATOM 639 C C . GLU A 1 81 ? -1.318 5.515 14.892 1.00 91.00 81 GLU A C 1
ATOM 641 O O . GLU A 1 81 ? -0.263 6.027 14.501 1.00 91.00 81 GLU A O 1
ATOM 646 N N . TRP A 1 82 ? -1.833 4.434 14.303 1.00 89.56 82 TRP A N 1
ATOM 647 C CA . TRP A 1 82 ? -1.185 3.743 13.195 1.00 89.56 82 TRP A CA 1
ATOM 648 C C . TRP A 1 82 ? -1.045 4.626 11.953 1.00 89.56 82 TRP A C 1
ATOM 650 O O . TRP A 1 82 ? 0.001 4.601 11.299 1.00 89.56 82 TRP A O 1
ATOM 660 N N . ALA A 1 83 ? -2.070 5.416 11.626 1.00 86.25 83 ALA A N 1
ATOM 661 C CA . ALA A 1 83 ? -2.043 6.329 10.487 1.00 86.25 83 ALA A CA 1
ATOM 662 C C . ALA A 1 83 ? -0.937 7.388 10.633 1.00 86.25 83 ALA A C 1
ATOM 664 O O . ALA A 1 83 ? -0.180 7.620 9.686 1.00 86.25 83 ALA A O 1
ATOM 665 N N . GLU A 1 84 ? -0.789 7.972 11.824 1.00 85.25 84 GLU A N 1
ATOM 666 C CA . GLU A 1 84 ? 0.261 8.954 12.115 1.00 85.25 84 GLU A CA 1
ATOM 667 C C . GLU A 1 84 ? 1.656 8.317 12.032 1.00 85.25 84 GLU A C 1
ATOM 669 O O . GLU A 1 84 ? 2.538 8.811 11.323 1.00 85.25 84 GLU A O 1
ATOM 674 N N . TYR A 1 85 ? 1.841 7.159 12.674 1.00 87.25 85 TYR A N 1
ATOM 675 C CA . TYR A 1 85 ? 3.093 6.405 12.600 1.00 87.25 85 TYR A CA 1
ATOM 676 C C . TYR A 1 85 ? 3.481 6.079 11.149 1.00 87.25 85 TYR A C 1
ATOM 678 O O . TYR A 1 85 ? 4.627 6.280 10.731 1.00 87.25 85 TYR A O 1
ATOM 686 N N . ARG A 1 86 ? 2.521 5.601 10.348 1.00 83.94 86 ARG A N 1
ATOM 687 C CA . ARG A 1 86 ? 2.733 5.252 8.938 1.00 83.94 86 ARG A CA 1
ATOM 688 C C . ARG A 1 86 ? 3.115 6.456 8.098 1.00 83.94 86 ARG A C 1
ATOM 690 O O . ARG A 1 86 ? 4.035 6.340 7.286 1.00 83.94 86 ARG A O 1
ATOM 697 N N . HIS A 1 87 ? 2.457 7.595 8.303 1.00 82.25 87 HIS A N 1
ATOM 698 C CA . HIS A 1 87 ? 2.789 8.829 7.603 1.00 82.25 87 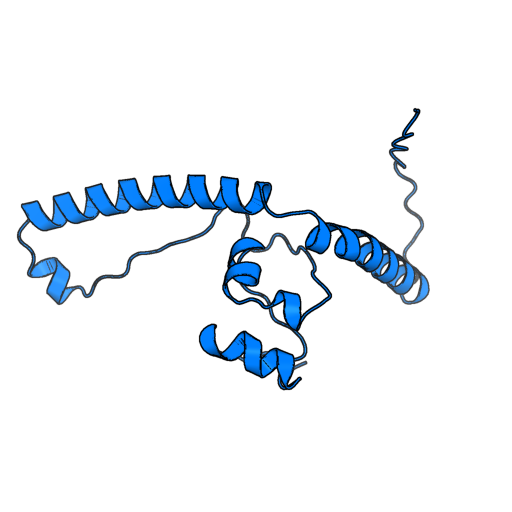HIS A CA 1
ATOM 699 C C . HIS A 1 87 ? 4.250 9.226 7.850 1.00 82.25 87 HIS A C 1
ATOM 701 O O . HIS A 1 87 ? 5.014 9.403 6.897 1.00 82.25 87 HIS A O 1
ATOM 707 N N . GLN A 1 88 ? 4.667 9.268 9.119 1.00 83.12 88 GLN A N 1
ATOM 708 C CA . GLN A 1 88 ? 6.038 9.610 9.503 1.00 83.12 88 GLN A CA 1
ATOM 709 C C . GLN A 1 88 ? 7.061 8.641 8.897 1.00 83.12 88 GLN A C 1
ATOM 711 O O . GLN A 1 88 ? 8.070 9.068 8.331 1.00 83.12 88 GLN A O 1
ATOM 716 N N . LYS A 1 89 ? 6.782 7.332 8.941 1.00 82.25 89 LYS A N 1
ATOM 717 C CA . LYS A 1 89 ? 7.674 6.315 8.369 1.00 82.25 89 LYS A CA 1
ATOM 718 C C . LYS A 1 89 ? 7.799 6.391 6.859 1.00 82.25 89 LYS A C 1
ATOM 720 O O . LYS A 1 89 ? 8.900 6.227 6.341 1.00 82.25 89 LYS A O 1
ATOM 725 N N . PHE A 1 90 ? 6.720 6.675 6.139 1.00 76.62 90 PHE A N 1
ATOM 726 C CA . PHE A 1 90 ? 6.809 6.853 4.694 1.00 76.62 90 PHE A CA 1
ATOM 727 C C . PHE A 1 90 ? 7.635 8.071 4.297 1.00 76.62 90 PHE A C 1
ATOM 729 O O . PHE A 1 90 ? 8.353 8.008 3.297 1.00 76.62 90 PHE A O 1
ATOM 736 N N . VAL A 1 91 ? 7.553 9.165 5.055 1.00 78.25 91 VAL A N 1
ATOM 737 C CA . VAL A 1 91 ? 8.425 10.325 4.840 1.00 78.25 91 VAL A CA 1
ATOM 738 C C . VAL A 1 91 ? 9.885 9.912 5.051 1.00 78.25 91 VAL A C 1
ATOM 740 O O . VAL A 1 91 ? 10.692 10.052 4.132 1.00 78.25 91 VAL A O 1
ATOM 743 N N . GLU A 1 92 ? 10.197 9.287 6.190 1.00 81.50 92 GLU A N 1
ATOM 744 C CA . GLU A 1 92 ? 11.546 8.807 6.530 1.00 81.50 92 GLU A CA 1
ATOM 745 C C . GLU A 1 92 ? 12.126 7.866 5.456 1.00 81.50 92 GLU A C 1
ATOM 747 O O . GLU A 1 92 ? 13.233 8.075 4.953 1.00 81.50 92 GLU A O 1
ATOM 752 N N . TRP A 1 93 ? 11.379 6.833 5.058 1.00 75.12 93 TRP A N 1
ATOM 753 C CA . TRP A 1 93 ? 11.848 5.837 4.092 1.00 75.12 93 TRP A CA 1
ATOM 754 C C . TRP A 1 93 ? 12.059 6.422 2.699 1.00 75.12 93 TRP A C 1
ATOM 756 O O . TRP A 1 93 ? 13.030 6.074 2.027 1.00 75.12 93 TRP A O 1
ATOM 766 N N . ASN A 1 94 ? 11.198 7.337 2.253 1.00 70.75 94 ASN A N 1
ATOM 767 C CA . ASN A 1 94 ? 11.367 7.968 0.946 1.00 70.75 94 ASN A CA 1
ATOM 768 C C . ASN A 1 94 ? 12.520 8.990 0.925 1.00 70.75 94 ASN A C 1
ATOM 770 O O . ASN A 1 94 ? 13.116 9.232 -0.133 1.00 70.75 94 ASN A O 1
ATOM 774 N N . GLU A 1 95 ? 12.885 9.566 2.071 1.00 72.19 95 GLU A N 1
ATOM 775 C CA . GLU A 1 95 ? 14.079 10.404 2.205 1.00 72.19 95 GLU A CA 1
ATOM 776 C C . GLU A 1 95 ? 15.370 9.572 2.255 1.00 72.19 95 GLU A C 1
ATOM 778 O O . GLU A 1 95 ? 16.346 9.926 1.583 1.00 72.19 95 GLU A O 1
ATOM 783 N N . GLY A 1 96 ? 15.356 8.443 2.974 1.00 65.69 96 GLY A N 1
ATOM 784 C CA . GLY A 1 96 ? 16.519 7.585 3.228 1.00 65.69 96 GLY A CA 1
ATOM 785 C C . GLY A 1 96 ? 16.971 6.688 2.068 1.00 65.69 96 GLY A C 1
ATOM 786 O O . GLY A 1 96 ? 18.078 6.144 2.111 1.00 65.69 96 GLY A O 1
ATOM 787 N N . LEU A 1 97 ? 16.167 6.524 1.012 1.00 59.97 97 LEU A N 1
ATOM 788 C CA . LEU A 1 97 ? 16.529 5.636 -0.096 1.00 59.97 97 LEU A CA 1
ATOM 789 C C . LEU A 1 97 ? 17.678 6.200 -0.958 1.00 59.97 97 LEU A C 1
ATOM 791 O O . LEU A 1 97 ? 17.622 7.349 -1.422 1.00 59.97 97 LEU A O 1
ATOM 795 N N . PRO A 1 98 ? 18.732 5.395 -1.216 1.00 47.97 98 PRO A N 1
ATOM 796 C CA . PRO A 1 98 ? 19.933 5.858 -1.886 1.00 47.97 98 PRO A CA 1
ATOM 797 C C . PRO A 1 98 ? 19.646 6.312 -3.316 1.00 47.97 98 PRO A C 1
ATOM 799 O O . PRO A 1 98 ? 18.936 5.689 -4.105 1.00 47.97 98 PRO A O 1
ATOM 802 N N . THR A 1 99 ? 20.310 7.400 -3.684 1.00 44.66 99 THR A N 1
ATOM 803 C CA . THR A 1 99 ? 20.218 8.121 -4.957 1.00 44.66 99 THR A CA 1
ATOM 804 C C . THR A 1 99 ? 20.566 7.303 -6.207 1.00 44.66 99 THR A C 1
ATOM 806 O O . THR A 1 99 ? 20.588 7.874 -7.292 1.00 44.66 99 THR A O 1
ATOM 809 N N . ARG A 1 100 ? 20.821 5.990 -6.143 1.00 43.56 100 ARG A N 1
ATOM 810 C CA . ARG A 1 100 ? 21.093 5.156 -7.331 1.00 43.56 100 ARG A CA 1
ATOM 811 C C . ARG A 1 100 ? 19.877 5.112 -8.271 1.00 43.56 100 ARG A C 1
ATOM 813 O O . ARG A 1 100 ? 20.048 5.249 -9.483 1.00 43.56 100 ARG A O 1
ATOM 820 N N . SER A 1 101 ? 18.671 5.101 -7.703 1.00 45.69 101 SER A N 1
ATOM 821 C CA . SER A 1 101 ? 17.396 5.264 -8.418 1.00 45.69 101 SER A CA 1
ATOM 822 C C . SER A 1 101 ? 17.179 6.717 -8.883 1.00 45.69 101 SER A C 1
ATOM 824 O O . SER A 1 101 ? 16.750 6.946 -10.011 1.00 45.69 101 SER A O 1
ATOM 826 N N . ARG A 1 102 ? 17.601 7.718 -8.087 1.00 45.19 102 ARG A N 1
ATOM 827 C CA . ARG A 1 102 ? 17.531 9.162 -8.435 1.00 45.19 102 ARG A CA 1
ATOM 828 C C . ARG A 1 102 ? 18.575 9.625 -9.477 1.00 45.19 102 ARG A C 1
ATOM 830 O O . ARG A 1 102 ? 18.375 10.622 -10.165 1.00 45.19 102 ARG A O 1
ATOM 837 N N . SER A 1 103 ? 19.708 8.936 -9.624 1.00 36.06 103 SER A N 1
ATOM 838 C CA . SER A 1 103 ? 20.857 9.402 -10.427 1.00 36.06 103 SER A CA 1
ATOM 839 C C . SER A 1 103 ? 20.831 8.930 -11.885 1.00 36.06 103 SER A C 1
ATOM 841 O O . SER A 1 103 ? 21.305 9.663 -12.759 1.00 36.06 103 SER A O 1
ATOM 843 N N . ARG A 1 104 ? 20.205 7.782 -12.201 1.00 41.28 104 ARG A N 1
ATOM 844 C CA . ARG A 1 104 ? 19.773 7.486 -13.588 1.00 41.28 104 ARG A CA 1
ATOM 845 C C . ARG A 1 104 ? 18.622 8.398 -14.021 1.00 41.28 104 ARG A C 1
ATOM 847 O O . ARG A 1 104 ? 18.627 8.853 -15.166 1.00 41.28 104 ARG A O 1
ATOM 854 N N . LEU A 1 105 ? 17.728 8.739 -13.087 1.00 43.75 105 LEU A N 1
ATOM 855 C CA . LEU A 1 105 ? 16.602 9.666 -13.255 1.00 43.75 105 LEU A CA 1
ATOM 856 C C . LEU A 1 105 ? 17.038 10.992 -13.889 1.00 43.75 105 LEU A C 1
ATOM 858 O O . LEU A 1 105 ? 16.565 11.365 -14.957 1.00 43.75 105 LEU A O 1
ATOM 862 N N . PHE A 1 106 ? 18.028 11.667 -13.293 1.00 32.69 106 PHE A N 1
ATOM 863 C CA . PHE A 1 106 ? 18.480 12.981 -13.766 1.00 32.69 106 PHE A CA 1
ATOM 864 C C . PHE A 1 106 ? 19.020 12.938 -15.205 1.00 32.69 106 PHE A C 1
ATOM 866 O O . PHE A 1 106 ? 18.825 13.868 -15.993 1.00 32.69 106 PHE A O 1
ATOM 873 N N . ARG A 1 107 ? 19.674 11.828 -15.569 1.00 31.27 107 ARG A N 1
ATOM 874 C CA . ARG A 1 107 ? 20.250 11.621 -16.902 1.00 31.27 107 ARG A CA 1
ATOM 875 C C . ARG A 1 107 ? 19.160 11.345 -17.945 1.00 31.27 107 ARG A C 1
ATOM 877 O O . ARG A 1 107 ? 19.260 11.822 -19.076 1.00 31.27 107 ARG A O 1
ATOM 884 N N . MET A 1 108 ? 18.096 10.641 -17.559 1.00 32.84 108 MET A N 1
ATOM 885 C CA . MET A 1 108 ? 16.989 10.275 -18.442 1.00 32.84 108 MET A CA 1
ATOM 886 C C . MET A 1 108 ? 15.993 11.426 -18.646 1.00 32.84 108 MET A C 1
ATOM 888 O O . MET A 1 108 ? 15.621 11.691 -19.788 1.00 32.84 108 MET A O 1
ATOM 892 N N . THR A 1 109 ? 15.672 12.211 -17.609 1.00 37.28 109 THR A N 1
ATOM 893 C CA . THR A 1 109 ? 14.853 13.435 -17.734 1.00 37.28 109 THR A CA 1
ATOM 894 C C . THR A 1 109 ? 15.539 14.484 -18.616 1.00 37.28 109 THR A C 1
ATOM 896 O O . THR A 1 109 ? 14.882 15.148 -19.422 1.00 37.28 109 THR A O 1
ATOM 899 N N . MET A 1 110 ? 16.875 14.605 -18.543 1.00 32.25 110 MET A N 1
ATOM 900 C CA . MET A 1 110 ? 17.648 15.438 -19.478 1.00 32.25 110 MET A CA 1
ATOM 901 C C . MET A 1 110 ? 17.596 14.913 -20.919 1.00 32.25 110 MET A C 1
ATOM 903 O O . MET A 1 110 ? 17.461 15.712 -21.846 1.00 32.25 110 MET A O 1
ATOM 907 N N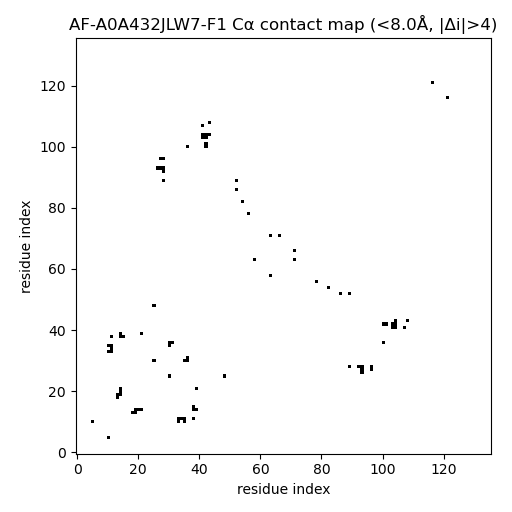 . CYS A 1 111 ? 17.675 13.592 -21.115 1.00 35.78 111 CYS A N 1
ATOM 908 C CA . CYS A 1 111 ? 17.597 12.960 -22.434 1.00 35.78 111 CYS A CA 1
ATOM 909 C C . CYS A 1 111 ? 16.192 13.086 -23.055 1.00 35.78 111 CYS A C 1
ATOM 911 O O . CYS A 1 111 ? 16.046 13.372 -24.240 1.00 35.78 111 CYS A O 1
ATOM 913 N N . TRP A 1 112 ? 15.137 12.968 -22.249 1.00 30.69 112 TRP A N 1
ATOM 914 C CA . TRP A 1 112 ? 13.762 13.146 -22.707 1.00 30.69 112 TRP A CA 1
ATOM 915 C C . TRP A 1 112 ? 13.457 14.613 -23.044 1.00 30.69 112 TRP A C 1
ATOM 917 O O . TRP A 1 112 ? 12.935 14.900 -24.123 1.00 30.69 112 TRP A O 1
ATOM 927 N N . ARG A 1 113 ? 13.895 15.573 -22.211 1.00 35.94 113 ARG A N 1
ATOM 928 C CA . ARG A 1 113 ? 13.785 17.014 -22.521 1.00 35.94 113 ARG A CA 1
ATOM 929 C C . ARG A 1 113 ? 14.564 17.414 -23.774 1.00 35.94 113 ARG A C 1
ATOM 931 O O . ARG A 1 113 ? 14.112 18.291 -24.510 1.00 35.94 113 ARG A O 1
ATOM 938 N N . SER A 1 114 ? 15.725 16.814 -24.035 1.00 39.66 114 SER A N 1
ATOM 939 C CA . SER A 1 114 ? 16.491 17.093 -25.255 1.00 39.66 114 SER A CA 1
ATOM 940 C C . SER A 1 114 ? 15.841 16.475 -26.501 1.00 39.66 114 SER A C 1
ATOM 942 O O . SER A 1 114 ? 15.866 17.095 -27.567 1.00 39.66 114 SER A O 1
ATOM 944 N N . ARG A 1 115 ? 15.172 15.321 -26.365 1.00 33.97 115 ARG A N 1
ATOM 945 C CA . ARG A 1 115 ? 14.429 14.657 -27.448 1.00 33.97 115 ARG A CA 1
ATOM 946 C C . ARG A 1 115 ? 13.102 15.348 -27.779 1.00 33.97 115 ARG A C 1
ATOM 948 O O . ARG A 1 115 ? 12.828 15.551 -28.961 1.00 33.97 115 ARG A O 1
ATOM 955 N N . GLN A 1 116 ? 12.342 15.810 -26.780 1.00 37.12 116 GLN A N 1
ATOM 956 C CA . GLN A 1 116 ? 11.140 16.634 -26.994 1.00 37.12 116 GLN A CA 1
ATOM 957 C C . GLN A 1 116 ? 11.464 17.981 -27.656 1.00 37.12 116 GLN A C 1
ATOM 959 O O . GLN A 1 116 ? 10.747 18.425 -28.548 1.00 37.12 116 GLN A O 1
ATOM 964 N N . ARG A 1 117 ? 12.589 18.613 -27.287 1.00 38.47 117 ARG A N 1
ATOM 965 C CA . ARG A 1 117 ? 13.050 19.861 -27.925 1.00 38.47 117 ARG A CA 1
ATOM 966 C C . ARG A 1 117 ? 13.384 19.701 -29.410 1.00 38.47 117 ARG A C 1
ATOM 968 O O . ARG A 1 117 ? 13.228 20.664 -30.150 1.00 38.47 117 ARG A O 1
ATOM 975 N N . ARG A 1 118 ? 13.847 18.521 -29.840 1.00 42.91 118 ARG A N 1
ATOM 976 C CA . ARG A 1 118 ? 14.131 18.225 -31.257 1.00 42.91 118 ARG A CA 1
ATOM 977 C C . ARG A 1 118 ? 12.884 17.877 -32.069 1.00 42.91 118 ARG A C 1
ATOM 979 O O . ARG A 1 118 ? 12.883 18.120 -33.265 1.00 42.91 118 ARG A O 1
ATOM 986 N N . THR A 1 119 ? 11.862 17.306 -31.439 1.00 43.25 119 THR A N 1
ATOM 987 C CA . THR A 1 119 ? 10.671 16.780 -32.131 1.00 43.25 119 THR A CA 1
ATOM 988 C C . THR A 1 119 ? 9.502 17.763 -32.167 1.00 43.25 119 THR A C 1
ATOM 990 O O . THR A 1 119 ? 8.774 17.772 -33.148 1.00 43.25 119 THR A O 1
ATOM 993 N N . TYR A 1 120 ? 9.351 18.632 -31.160 1.00 40.75 120 TYR A N 1
ATOM 994 C CA . TYR A 1 120 ? 8.159 19.483 -31.012 1.00 40.75 120 TYR A CA 1
ATOM 995 C C . TYR A 1 120 ? 8.414 20.998 -31.064 1.00 40.75 120 TYR A C 1
ATOM 997 O O . TYR A 1 120 ? 7.542 21.768 -30.680 1.00 40.75 120 TYR A O 1
ATOM 1005 N N . GLY A 1 121 ? 9.587 21.455 -31.523 1.00 41.59 121 GLY A N 1
ATOM 1006 C CA . GLY A 1 121 ? 9.797 22.869 -31.886 1.00 41.59 121 GLY A CA 1
ATOM 1007 C C . GLY A 1 121 ? 9.400 23.901 -30.816 1.00 41.59 121 GLY A C 1
ATOM 1008 O O . GLY A 1 121 ? 8.851 24.948 -31.144 1.00 41.59 121 GLY A O 1
ATOM 1009 N N . MET A 1 122 ? 9.633 23.618 -29.532 1.00 39.31 122 MET A N 1
ATOM 1010 C CA . MET A 1 122 ? 9.228 24.517 -28.441 1.00 39.31 122 MET A 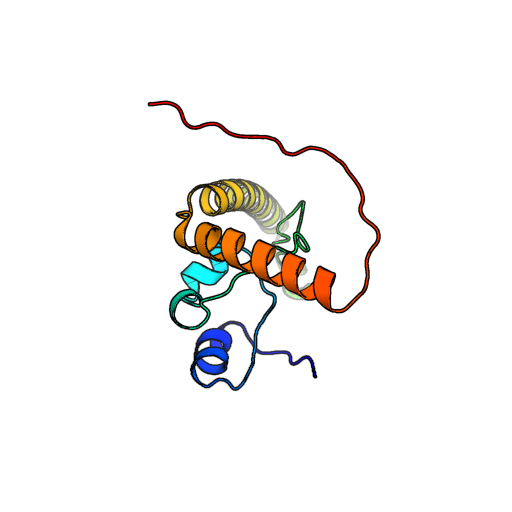CA 1
ATOM 1011 C C . MET A 1 122 ? 10.080 25.809 -28.408 1.00 39.31 122 MET A C 1
ATOM 1013 O O . MET A 1 122 ? 11.311 25.726 -28.522 1.00 39.31 122 MET A O 1
ATOM 1017 N N . PRO A 1 123 ? 9.483 27.001 -28.182 1.00 41.06 123 PRO A N 1
ATOM 1018 C CA . PRO A 1 123 ? 10.217 28.264 -28.164 1.00 41.06 123 PRO A CA 1
ATOM 1019 C C . PRO A 1 123 ? 11.186 28.360 -26.978 1.00 41.06 123 PRO A C 1
ATOM 1021 O O . PRO A 1 123 ? 10.904 27.921 -25.860 1.00 41.06 123 PRO A O 1
ATOM 1024 N N . ARG A 1 124 ? 12.346 28.989 -27.209 1.00 38.16 124 ARG A N 1
ATOM 1025 C CA . ARG A 1 124 ? 13.389 29.220 -26.197 1.00 38.16 124 ARG A CA 1
ATOM 1026 C C . ARG A 1 124 ? 12.886 30.151 -25.084 1.00 38.16 124 ARG A C 1
ATOM 1028 O O . ARG A 1 124 ? 13.042 31.363 -25.186 1.00 38.16 124 ARG A O 1
ATOM 1035 N N . ARG A 1 1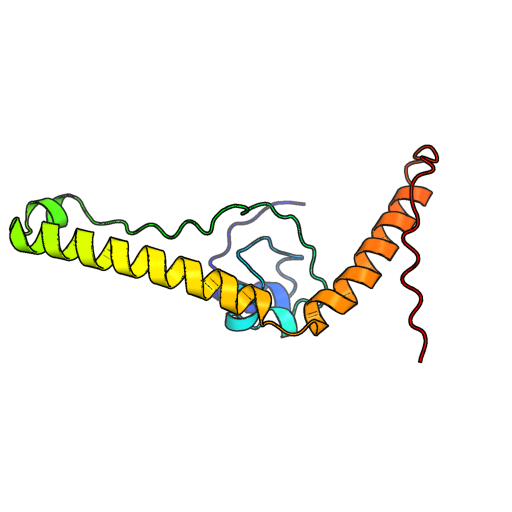25 ? 12.389 29.612 -23.966 1.00 34.50 125 ARG A N 1
ATOM 1036 C CA . ARG A 1 125 ? 12.343 30.383 -22.712 1.00 34.50 125 ARG A CA 1
ATOM 1037 C C . ARG A 1 125 ? 13.738 30.409 -22.083 1.00 34.50 125 ARG A C 1
ATOM 1039 O O . ARG A 1 125 ? 14.263 29.381 -21.655 1.00 34.50 125 ARG A O 1
ATOM 1046 N N . ARG A 1 126 ? 14.357 31.594 -22.078 1.00 39.34 126 ARG A N 1
ATOM 1047 C CA . ARG A 1 126 ? 15.505 31.923 -21.226 1.00 39.34 126 ARG A CA 1
ATOM 1048 C C . ARG A 1 126 ? 14.996 32.051 -19.790 1.00 39.34 126 ARG A C 1
ATOM 1050 O O . ARG A 1 126 ? 14.318 33.029 -19.503 1.00 39.34 126 ARG A O 1
ATOM 1057 N N . SER A 1 127 ? 15.365 31.133 -18.900 1.00 30.02 127 SER A N 1
ATOM 1058 C CA . SER A 1 127 ? 15.424 31.442 -17.465 1.00 30.02 127 SER A CA 1
ATOM 1059 C C . SER A 1 127 ? 16.188 30.390 -16.656 1.00 30.02 127 SER A C 1
ATOM 1061 O O . SER A 1 127 ? 15.933 29.193 -16.737 1.00 30.02 127 SER A O 1
ATOM 1063 N N . LEU A 1 128 ? 17.148 30.937 -15.904 1.00 28.14 128 LEU A N 1
ATOM 1064 C CA . LEU A 1 128 ? 17.894 30.457 -14.741 1.00 28.14 128 LEU A CA 1
ATOM 1065 C C . LEU A 1 128 ? 18.551 29.069 -14.780 1.00 28.14 128 LEU A C 1
ATOM 1067 O O . LEU A 1 128 ? 18.021 28.051 -14.349 1.00 28.14 128 LEU A O 1
ATOM 1071 N N . LEU A 1 129 ? 19.822 29.106 -15.177 1.00 27.27 129 LEU A N 1
ATOM 1072 C CA . LEU A 1 129 ? 20.836 28.117 -14.850 1.00 27.27 129 LEU A CA 1
ATOM 1073 C C . LEU A 1 129 ? 21.328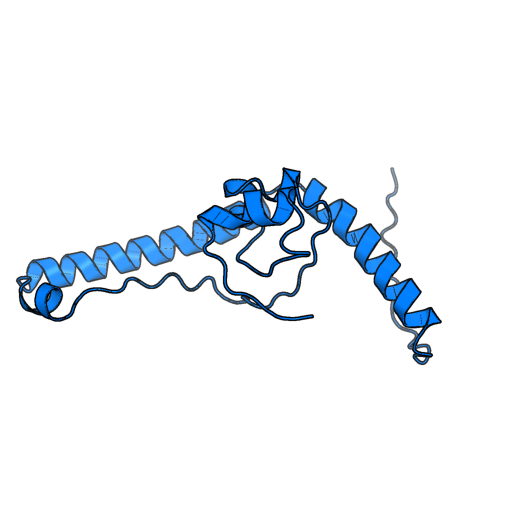 28.388 -13.411 1.00 27.27 129 LEU A C 1
ATOM 1075 O O . LEU A 1 129 ? 22.168 29.265 -13.210 1.00 27.27 129 LEU A O 1
ATOM 1079 N N . VAL A 1 130 ? 20.832 27.664 -12.402 1.00 29.50 130 VAL A N 1
ATOM 1080 C CA . VAL A 1 130 ? 21.518 27.618 -11.097 1.00 29.50 130 VAL A CA 1
ATOM 1081 C C . VAL A 1 130 ? 22.740 26.721 -11.262 1.00 29.50 130 VAL A C 1
ATOM 1083 O O . VAL A 1 130 ? 22.658 25.499 -11.365 1.00 29.50 130 VAL A O 1
ATOM 1086 N N . ARG A 1 131 ? 23.897 27.370 -11.373 1.00 26.02 131 ARG A N 1
ATOM 1087 C CA . ARG A 1 131 ? 25.215 26.755 -11.508 1.00 26.02 131 ARG A CA 1
ATOM 1088 C C . ARG A 1 131 ? 25.709 26.353 -10.116 1.00 26.02 131 ARG A C 1
ATOM 1090 O O . ARG A 1 131 ? 26.382 27.139 -9.460 1.00 26.02 131 ARG A O 1
ATOM 1097 N N . LEU A 1 132 ? 25.404 25.136 -9.668 1.00 27.73 132 LEU A N 1
ATOM 1098 C CA . LEU A 1 132 ? 26.080 24.539 -8.510 1.00 27.73 132 LEU A CA 1
ATOM 1099 C C . LEU A 1 132 ? 27.522 24.187 -8.910 1.00 27.73 132 LEU A C 1
ATOM 1101 O O . LEU A 1 132 ? 27.816 23.113 -9.433 1.00 27.73 132 LEU A O 1
ATOM 1105 N N . LYS A 1 133 ? 28.426 25.152 -8.716 1.00 26.45 133 LYS A N 1
ATOM 1106 C CA . LYS A 1 133 ? 29.876 24.940 -8.695 1.00 26.45 133 LYS A CA 1
ATOM 1107 C C . LYS A 1 133 ? 30.193 24.091 -7.457 1.00 26.45 133 LYS A C 1
ATOM 1109 O O . LYS A 1 133 ? 30.108 24.591 -6.342 1.00 26.45 133 LYS A O 1
ATOM 1114 N N . ARG A 1 134 ? 30.598 22.831 -7.645 1.00 31.75 134 ARG A N 1
ATOM 1115 C CA . ARG A 1 134 ? 31.458 22.148 -6.667 1.00 31.75 134 ARG A CA 1
ATOM 1116 C C . ARG A 1 134 ? 32.852 22.772 -6.762 1.00 31.75 134 ARG A C 1
ATOM 1118 O O . ARG A 1 134 ? 33.405 22.862 -7.856 1.00 31.75 134 ARG A O 1
ATOM 1125 N N . SER A 1 135 ? 33.391 23.211 -5.631 1.00 33.28 135 SER A N 1
ATOM 1126 C CA . SER A 1 135 ? 34.760 23.697 -5.474 1.00 33.28 135 SER A CA 1
ATOM 1127 C C . SER A 1 135 ? 35.350 23.057 -4.222 1.00 33.28 135 SER A C 1
ATOM 1129 O O . SER A 1 135 ? 35.020 23.510 -3.134 1.00 33.28 135 SER A O 1
ATOM 1131 N N . ARG A 1 136 ? 36.212 22.064 -4.476 1.00 39.06 136 ARG A N 1
ATOM 1132 C CA . ARG A 1 136 ? 37.200 21.390 -3.613 1.00 39.06 136 ARG A CA 1
ATOM 1133 C C . ARG A 1 136 ? 36.705 20.743 -2.326 1.00 39.06 136 ARG A C 1
ATOM 1135 O O . ARG A 1 136 ? 36.358 21.469 -1.379 1.00 39.06 136 ARG A O 1
#

Radius of gyration: 21.42 Å; Cα contacts (8 Å, |Δi|>4): 46; chains: 1; bounding box: 59×43×56 Å

InterPro domains:
  IPR018389 TRAP transporter solute receptor DctP [PF03480] (6-96)
  IPR018389 TRAP transporter solute receptor DctP [PTHR33376] (4-92)
  IPR038404 TRAP transporter solute receptor DctP superfamily [G3DSA:3.40.190.170] (1-109)